Protein AF-A0A7X2MMS8-F1 (afdb_monomer)

Nearest PDB structures (foldseek):
  3go9-assembly1_A  TM=9.823E-01  e=1.623E-07  Yersinia pestis
  6b05-assembly1_A  TM=7.992E-01  e=4.127E+00  Pectobacterium atrosepticum SCRI1043
  6brs-assembly1_A  TM=7.972E-01  e=7.225E+00  Pectobacterium atrosepticum SCRI1043
  5t2a-assembly1_i  TM=2.635E-01  e=5.995E+00  Leishmania donovani

pLDDT: mean 80.82, std 18.54, range [37.34, 96.38]

Solvent-accessible surface area (backbone atoms only — not comparable to full-atom values): 8929 Å² total; per-residue (Å²): 124,92,76,51,72,54,70,68,60,46,52,51,50,50,51,52,54,50,52,53,57,72,38,44,65,64,50,58,78,66,52,53,68,66,58,55,50,50,50,50,49,49,22,69,75,68,73,43,86,83,71,56,69,70,58,46,51,53,54,51,50,54,48,61,74,67,61,46,73,67,59,51,33,52,51,52,47,52,63,72,65,51,90,77,87,88,82,88,87,79,69,92,91,62,81,85,72,64,62,66,61,52,48,54,53,47,52,64,70,69,50,78,78,79,75,80,78,78,82,76,76,73,74,76,86,82,86,72,94,80,85,87,84,90,84,135

Sequence (136 aa):
RDKGLPQEEFDALMAQKLLELNKLFTTYARTDTDVLMSQRLRSQQNAVVDIAPEQYQKLRQTFLAGLTREQLNQELRQQLTQELMMVLIQPEGEAETNVKSLQNNWDKVMAPPAAPATSNEASPPDSNVKDVPPAA

Radius of gyration: 28.92 Å; Cα contacts (8 Å, |Δi|>4): 32; chains: 1; bounding box: 81×36×90 Å

Mean predicted aligned error: 12.98 Å

Secondary structure (DSSP, 8-state):
-TT-S-HHHHHHHHHHHHHHHHTHHHHHHHS-HHHHHHHHHHHHHHTPPP--HHHHHHHHHHHHHH--HHHHHHHHHHHTTSPPPP-----TTSPPP-HHHHHHHHHHHHSPPPPP--------------------

Foldseek 3Di:
DVPADDPVVLVVVLVVLVVVLVCQVVCVVPDDPVNVVVVVVCCVVVVPDDDDSVVVSVVSVVVSVPDDSVNNRVVVVVVLVDDDDDDDDDDPPDDDDDPVVVVVVVCVVSDDPDDPPPPPPPDDDPPDDDDDDDDD

Structure (mmCIF, N/CA/C/O backbone):
data_AF-A0A7X2MMS8-F1
#
_entry.id   AF-A0A7X2MMS8-F1
#
loop_
_atom_site.group_PDB
_atom_site.id
_atom_site.type_symbol
_atom_site.label_atom_id
_atom_site.label_alt_id
_atom_site.label_comp_id
_atom_site.label_asym_id
_atom_site.label_entity_id
_atom_site.label_seq_id
_atom_site.pdbx_PDB_ins_code
_atom_site.Cartn_x
_atom_site.Cartn_y
_atom_site.Cartn_z
_atom_site.occupancy
_atom_site.B_iso_or_equiv
_atom_site.auth_seq_id
_atom_site.auth_comp_id
_atom_site.auth_asym_id
_atom_site.auth_atom_id
_atom_site.pdbx_PDB_model_num
ATOM 1 N N . ARG A 1 1 ? 0.568 1.205 17.119 1.00 58.41 1 ARG A N 1
ATOM 2 C CA . ARG A 1 1 ? 1.018 2.142 16.056 1.00 58.41 1 ARG A CA 1
ATOM 3 C C . ARG A 1 1 ? 2.532 2.370 16.071 1.00 58.41 1 ARG A C 1
ATOM 5 O O . ARG A 1 1 ? 3.139 2.557 15.023 1.00 58.41 1 ARG A O 1
ATOM 12 N N . ASP A 1 2 ? 3.158 2.324 17.247 1.00 63.09 2 ASP A N 1
ATOM 13 C CA . ASP A 1 2 ? 4.518 2.842 17.456 1.00 63.09 2 ASP A CA 1
ATOM 14 C C . ASP A 1 2 ? 5.630 1.976 16.874 1.00 63.09 2 ASP A C 1
ATOM 16 O O . ASP A 1 2 ? 6.705 2.481 16.585 1.00 63.09 2 ASP A O 1
ATOM 20 N N . LYS A 1 3 ? 5.393 0.682 16.648 1.00 75.94 3 LYS A N 1
ATOM 21 C CA . LYS A 1 3 ? 6.439 -0.228 16.1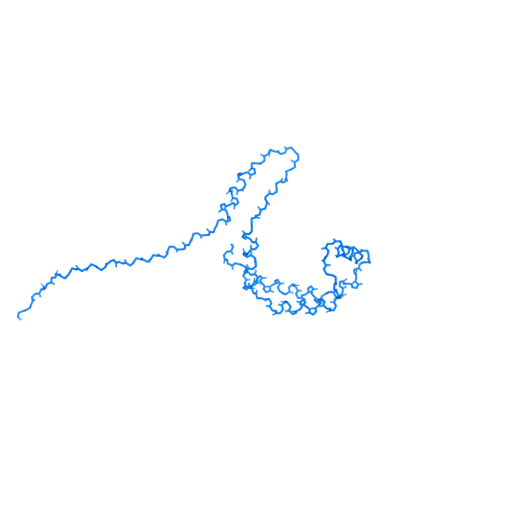53 1.00 75.94 3 LYS A CA 1
ATOM 22 C C . LYS A 1 3 ? 6.426 -0.427 14.631 1.00 75.94 3 LYS A C 1
ATOM 24 O O . LYS A 1 3 ? 7.425 -0.890 14.088 1.00 75.94 3 LYS A O 1
ATOM 29 N N . GLY A 1 4 ? 5.355 0.006 13.951 1.00 84.12 4 GLY A N 1
ATOM 30 C CA . GLY A 1 4 ? 5.153 -0.226 12.516 1.00 84.12 4 GLY A CA 1
ATOM 31 C C . GLY A 1 4 ? 5.105 -1.716 12.158 1.00 84.12 4 GLY A C 1
ATOM 32 O O . GLY A 1 4 ? 4.932 -2.557 13.039 1.00 84.12 4 GLY A O 1
ATOM 33 N N . LEU A 1 5 ? 5.273 -2.029 10.874 1.00 88.81 5 LEU A N 1
ATOM 34 C CA . LEU A 1 5 ? 5.468 -3.390 10.384 1.00 88.81 5 LEU A CA 1
ATOM 35 C C . LEU A 1 5 ? 6.826 -3.946 10.869 1.00 88.81 5 LEU A C 1
ATOM 37 O O . LEU A 1 5 ? 7.854 -3.246 10.777 1.00 88.81 5 LEU A O 1
ATOM 41 N N . PRO A 1 6 ? 6.862 -5.195 11.372 1.00 92.50 6 PRO A N 1
ATOM 42 C CA . PRO A 1 6 ? 8.101 -5.915 11.628 1.00 92.50 6 PRO A CA 1
ATOM 43 C C . PRO A 1 6 ? 8.827 -6.228 10.312 1.00 92.50 6 PRO A C 1
ATOM 45 O O . PRO A 1 6 ? 8.250 -6.170 9.228 1.00 92.50 6 PRO A O 1
ATOM 48 N N . GLN A 1 7 ? 10.122 -6.541 10.410 1.00 91.81 7 GLN A N 1
ATOM 49 C CA . GLN A 1 7 ? 10.961 -6.799 9.236 1.00 91.81 7 GLN A CA 1
ATOM 50 C C . GLN A 1 7 ? 10.442 -7.984 8.409 1.00 91.81 7 GLN A C 1
ATOM 52 O O . GLN A 1 7 ? 10.330 -7.873 7.197 1.00 91.81 7 GLN A O 1
ATOM 57 N N . GLU A 1 8 ? 10.050 -9.071 9.072 1.00 94.50 8 GLU A N 1
ATOM 58 C CA . GLU A 1 8 ? 9.539 -10.275 8.412 1.00 94.50 8 GLU A CA 1
ATOM 59 C C . GLU A 1 8 ? 8.264 -10.008 7.597 1.00 94.50 8 GLU A C 1
ATOM 61 O O . GLU A 1 8 ? 8.170 -10.421 6.444 1.00 94.50 8 GLU A O 1
ATOM 66 N N . GLU A 1 9 ? 7.304 -9.259 8.150 1.00 94.06 9 GLU A N 1
ATOM 67 C CA . GLU A 1 9 ? 6.078 -8.897 7.424 1.00 94.06 9 GLU A CA 1
ATOM 68 C C . GLU A 1 9 ? 6.361 -7.941 6.263 1.00 94.06 9 GLU A C 1
ATOM 70 O O . GLU A 1 9 ? 5.735 -8.050 5.208 1.00 94.06 9 GLU A O 1
ATOM 75 N N . PHE A 1 10 ? 7.318 -7.022 6.429 1.00 95.12 10 PHE A N 1
ATOM 76 C CA . PHE A 1 10 ? 7.760 -6.160 5.337 1.00 95.12 10 PHE A CA 1
ATOM 77 C C . PHE A 1 10 ? 8.366 -6.985 4.197 1.00 95.12 10 PHE A C 1
ATOM 79 O O . PHE A 1 10 ? 7.965 -6.820 3.046 1.00 95.12 10 PHE A O 1
ATOM 86 N N . ASP A 1 11 ? 9.273 -7.909 4.505 1.00 94.31 11 ASP A N 1
ATOM 87 C CA . ASP A 1 11 ? 9.927 -8.750 3.501 1.00 94.31 11 ASP A CA 1
ATOM 88 C C . ASP A 1 11 ? 8.920 -9.677 2.803 1.00 94.31 11 ASP A C 1
ATOM 90 O O . ASP A 1 11 ? 8.954 -9.821 1.578 1.00 94.31 11 ASP A O 1
ATOM 94 N N . ALA A 1 12 ? 7.961 -10.235 3.550 1.00 96.38 12 ALA A N 1
ATOM 95 C CA . ALA A 1 12 ? 6.863 -11.022 2.993 1.00 96.38 12 ALA A CA 1
ATOM 96 C C . ALA A 1 12 ? 5.980 -10.190 2.046 1.00 96.38 12 ALA A C 1
ATOM 98 O O . ALA A 1 12 ? 5.662 -10.633 0.937 1.00 96.38 12 ALA A O 1
ATOM 99 N N . LEU A 1 13 ? 5.632 -8.959 2.438 1.00 95.06 13 LEU A N 1
ATOM 100 C CA . LEU A 1 13 ? 4.873 -8.030 1.599 1.00 95.06 13 LEU A CA 1
ATOM 101 C C . LEU A 1 13 ? 5.645 -7.671 0.322 1.00 95.06 13 LEU A C 1
ATOM 103 O O . LEU A 1 13 ? 5.070 -7.663 -0.770 1.00 95.06 13 LEU A O 1
ATOM 107 N N . MET A 1 14 ? 6.948 -7.406 0.432 1.00 96.00 14 MET A N 1
ATOM 108 C CA . MET A 1 14 ? 7.808 -7.106 -0.713 1.00 96.00 14 MET A CA 1
ATOM 109 C C . MET A 1 14 ? 7.900 -8.293 -1.672 1.00 96.00 14 MET A C 1
ATOM 111 O O . MET A 1 14 ? 7.724 -8.118 -2.880 1.00 96.00 14 MET A O 1
ATOM 115 N N . ALA A 1 15 ? 8.094 -9.505 -1.148 1.00 95.44 15 ALA A N 1
ATOM 116 C CA . ALA A 1 15 ? 8.113 -10.729 -1.940 1.00 95.44 15 ALA A CA 1
ATOM 117 C C . ALA A 1 15 ? 6.785 -10.945 -2.682 1.00 95.44 15 ALA A C 1
ATOM 119 O O . ALA A 1 15 ? 6.786 -11.228 -3.883 1.00 95.44 15 ALA A O 1
ATOM 120 N N . GLN A 1 16 ? 5.649 -10.733 -2.007 1.00 95.94 16 GLN A N 1
ATOM 121 C CA . GLN A 1 16 ? 4.332 -10.808 -2.635 1.00 95.94 16 GLN A CA 1
ATOM 122 C C . GLN A 1 16 ? 4.185 -9.778 -3.763 1.00 95.94 16 GLN A C 1
ATOM 124 O O . GLN A 1 16 ? 3.773 -10.130 -4.869 1.00 95.94 16 GLN A O 1
ATOM 129 N N . LYS A 1 17 ? 4.544 -8.511 -3.520 1.00 96.12 17 LYS A N 1
ATOM 130 C CA . LYS A 1 17 ? 4.405 -7.438 -4.518 1.00 96.12 17 LYS A CA 1
ATOM 131 C C . LYS A 1 17 ? 5.317 -7.638 -5.725 1.00 96.12 17 LYS A C 1
ATOM 133 O O . LYS A 1 17 ? 4.905 -7.342 -6.846 1.00 96.12 17 LYS A O 1
ATOM 138 N N . LEU A 1 18 ? 6.518 -8.175 -5.523 1.00 94.25 18 LEU A N 1
ATOM 139 C CA . LEU A 1 18 ? 7.417 -8.555 -6.614 1.00 94.25 18 LEU A CA 1
ATOM 140 C C . LEU A 1 18 ? 6.861 -9.730 -7.424 1.00 94.25 18 LEU A C 1
ATOM 142 O O . LEU A 1 18 ? 6.918 -9.713 -8.652 1.00 94.25 18 LEU A O 1
ATOM 146 N N . LEU A 1 19 ? 6.278 -10.729 -6.760 1.00 95.38 19 LEU A N 1
ATOM 147 C CA . LEU A 1 19 ? 5.645 -11.861 -7.431 1.00 95.38 19 LEU A CA 1
ATOM 148 C C . LEU A 1 19 ? 4.427 -11.423 -8.257 1.00 95.38 19 LEU A C 1
ATOM 150 O O . LEU A 1 19 ? 4.275 -11.866 -9.395 1.00 95.38 19 LEU A O 1
ATOM 154 N N . GLU A 1 20 ? 3.587 -10.535 -7.722 1.00 94.19 20 GLU A N 1
ATOM 155 C CA . GLU A 1 20 ? 2.479 -9.912 -8.459 1.00 94.19 20 GLU A CA 1
ATOM 156 C C . GLU A 1 20 ? 2.994 -9.149 -9.688 1.00 94.19 20 GLU A C 1
ATOM 158 O O . GLU A 1 20 ? 2.468 -9.328 -10.787 1.00 94.19 20 GLU A O 1
ATOM 163 N N . LEU A 1 21 ? 4.066 -8.364 -9.532 1.00 93.81 21 LEU A N 1
ATOM 164 C CA . LEU A 1 21 ? 4.672 -7.612 -10.630 1.00 93.81 21 LEU A CA 1
ATOM 165 C C . LEU A 1 21 ? 5.230 -8.524 -11.731 1.00 93.81 21 LEU A C 1
ATOM 167 O O . LEU A 1 21 ? 5.053 -8.244 -12.913 1.00 93.81 21 LEU A O 1
ATOM 171 N N . ASN A 1 22 ? 5.855 -9.642 -11.363 1.00 92.44 22 ASN A N 1
ATOM 172 C CA . ASN A 1 22 ? 6.358 -10.623 -12.329 1.00 92.44 22 ASN A CA 1
ATOM 173 C C . ASN A 1 22 ? 5.228 -11.301 -13.114 1.00 92.44 22 ASN A C 1
ATOM 175 O O . ASN A 1 22 ? 5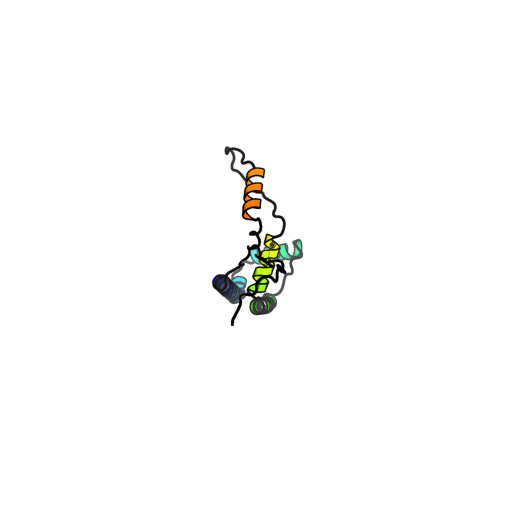.418 -11.701 -14.261 1.00 92.44 22 ASN A O 1
ATOM 179 N N . LYS A 1 23 ? 4.037 -11.408 -12.519 1.00 94.06 23 LYS A N 1
ATOM 180 C CA . LYS A 1 23 ? 2.848 -11.955 -13.180 1.00 94.06 23 LYS A CA 1
ATOM 181 C C . LYS A 1 23 ? 2.096 -10.926 -14.025 1.00 94.06 23 LYS A C 1
ATOM 183 O O . LYS A 1 23 ? 1.174 -11.329 -14.727 1.00 94.06 23 LYS A O 1
ATOM 188 N N . LEU A 1 24 ? 2.494 -9.648 -14.018 1.00 91.88 24 LEU A N 1
ATOM 189 C CA . LEU A 1 24 ? 1.770 -8.543 -14.661 1.00 91.88 24 LEU A CA 1
ATOM 190 C C . LEU A 1 24 ? 1.336 -8.862 -16.099 1.00 91.88 24 LEU A C 1
ATOM 192 O O . LEU A 1 24 ? 0.149 -8.787 -16.403 1.00 91.88 24 LEU A O 1
ATOM 196 N N . PHE A 1 25 ? 2.263 -9.273 -16.969 1.00 90.31 25 PHE A N 1
ATOM 197 C CA . PHE A 1 25 ? 1.941 -9.560 -18.373 1.00 90.31 25 PHE A CA 1
ATOM 198 C C . PHE A 1 25 ? 1.101 -10.819 -18.557 1.00 90.31 25 PHE A C 1
ATOM 200 O O . PHE A 1 25 ? 0.262 -10.874 -19.448 1.00 90.31 25 PHE A O 1
ATOM 207 N N . THR A 1 26 ? 1.301 -11.828 -17.708 1.00 93.12 26 THR A N 1
ATOM 208 C CA . THR A 1 26 ? 0.487 -13.049 -17.754 1.00 93.12 26 THR A CA 1
ATOM 209 C C . THR A 1 26 ? -0.950 -12.758 -17.332 1.00 93.12 26 THR A C 1
ATOM 211 O O . THR A 1 26 ? -1.876 -13.296 -17.932 1.00 93.12 26 THR A O 1
ATOM 214 N N . THR A 1 27 ? -1.136 -11.898 -16.327 1.00 91.00 27 THR A N 1
ATOM 215 C CA . THR A 1 27 ? -2.452 -11.393 -15.938 1.00 91.00 27 THR A CA 1
ATOM 216 C C . THR A 1 27 ? -3.048 -10.581 -17.079 1.00 91.00 27 THR A C 1
ATOM 218 O O . THR A 1 27 ? -4.120 -10.933 -17.544 1.00 91.00 27 THR A O 1
ATOM 221 N N . TYR A 1 28 ? -2.325 -9.588 -17.610 1.00 88.44 28 TYR A N 1
ATOM 222 C CA . TYR A 1 28 ? -2.802 -8.729 -18.699 1.00 88.44 28 TYR A CA 1
ATOM 223 C C . TYR A 1 28 ? -3.238 -9.516 -19.942 1.00 88.44 28 TYR A C 1
ATOM 225 O O . TYR A 1 28 ? -4.310 -9.266 -20.479 1.00 88.44 28 TYR A O 1
ATOM 233 N N . ALA A 1 29 ? -2.456 -10.514 -20.362 1.00 90.75 29 ALA A N 1
ATOM 234 C CA . ALA A 1 29 ? -2.774 -11.355 -21.517 1.00 90.75 29 ALA A CA 1
ATOM 235 C C . ALA A 1 29 ? -4.015 -12.245 -21.318 1.00 90.75 29 ALA A C 1
ATOM 237 O O . ALA A 1 29 ? -4.565 -12.752 -22.291 1.00 90.75 29 ALA A O 1
ATOM 238 N N . ARG A 1 30 ? -4.426 -12.472 -20.066 1.00 93.50 30 ARG A N 1
ATOM 239 C CA . ARG A 1 30 ? -5.608 -13.266 -19.699 1.00 93.50 30 ARG A CA 1
ATOM 240 C C . ARG A 1 30 ? -6.776 -12.407 -19.231 1.00 93.50 30 ARG A C 1
ATOM 242 O O . ARG A 1 30 ? -7.828 -12.957 -18.931 1.00 93.50 30 ARG A O 1
ATOM 249 N N . THR A 1 31 ? -6.585 -11.097 -19.118 1.00 91.62 31 THR A N 1
ATOM 250 C CA . THR A 1 31 ? -7.639 -10.179 -18.710 1.00 91.62 31 THR A CA 1
ATOM 251 C C . THR A 1 31 ? -8.613 -10.004 -19.864 1.00 91.62 31 THR A C 1
ATOM 253 O O . THR A 1 31 ? -8.215 -9.642 -20.973 1.00 91.62 31 THR A O 1
ATOM 256 N N . ASP A 1 32 ? -9.892 -10.227 -19.587 1.00 94.00 32 ASP A N 1
ATOM 257 C CA . ASP A 1 32 ? -10.946 -10.042 -20.571 1.00 94.00 32 ASP A CA 1
ATOM 258 C C . ASP A 1 32 ? -11.038 -8.580 -21.038 1.00 94.00 32 ASP A C 1
ATOM 260 O O . ASP A 1 32 ? -10.693 -7.620 -20.337 1.00 94.00 32 ASP A O 1
ATOM 264 N N . THR A 1 33 ? -11.492 -8.398 -22.278 1.00 91.94 33 THR A N 1
ATOM 265 C CA . THR A 1 33 ? -11.521 -7.076 -22.919 1.00 91.94 33 THR A CA 1
ATOM 266 C C . THR A 1 33 ? -12.476 -6.111 -22.212 1.00 91.94 33 THR A C 1
ATOM 268 O O . THR A 1 33 ? -12.200 -4.915 -22.150 1.00 91.94 33 THR A O 1
ATOM 271 N N . ASP A 1 34 ? -13.572 -6.608 -21.643 1.00 94.69 34 ASP A N 1
ATOM 272 C CA . ASP A 1 34 ? -14.530 -5.819 -20.862 1.00 94.69 34 ASP A CA 1
ATOM 273 C C . ASP A 1 34 ? -13.895 -5.245 -19.585 1.00 94.69 34 ASP A C 1
ATOM 275 O O . ASP A 1 34 ? -14.092 -4.070 -19.267 1.00 94.69 34 ASP A O 1
ATOM 279 N N . VAL A 1 35 ? -13.047 -6.020 -18.905 1.00 93.12 35 VAL A N 1
ATOM 280 C CA . VAL A 1 35 ? -12.270 -5.562 -17.751 1.00 93.12 35 VAL A CA 1
ATOM 281 C C . VAL A 1 35 ? -11.298 -4.460 -18.174 1.00 93.12 35 VAL A C 1
ATOM 283 O O . VAL A 1 35 ? -11.276 -3.403 -17.537 1.00 93.12 35 VAL A O 1
ATOM 286 N N . LEU A 1 36 ? -10.561 -4.637 -19.278 1.00 89.75 36 LEU A N 1
ATOM 287 C CA . LEU A 1 36 ? -9.651 -3.609 -19.809 1.00 89.75 36 LEU A CA 1
ATOM 288 C C . LEU A 1 36 ? -10.398 -2.325 -20.207 1.00 89.75 36 LEU A C 1
ATOM 290 O O . LEU A 1 36 ? -9.953 -1.216 -19.903 1.00 89.75 36 LEU A O 1
ATOM 294 N N . MET A 1 37 ? -11.567 -2.456 -20.838 1.00 91.50 37 MET A N 1
ATOM 295 C CA . MET A 1 37 ? -12.427 -1.322 -21.185 1.00 91.50 37 MET A CA 1
ATOM 296 C C . MET A 1 37 ? -12.943 -0.602 -19.935 1.00 91.50 37 MET A C 1
ATOM 298 O O . MET A 1 37 ? -12.909 0.628 -19.878 1.00 91.50 37 MET A O 1
ATOM 302 N N . SER A 1 38 ? -13.368 -1.346 -18.911 1.00 92.44 38 SER A N 1
ATOM 303 C CA . SER A 1 38 ? -13.833 -0.773 -17.645 1.00 92.44 38 SER A CA 1
ATOM 304 C C . SER A 1 38 ? -12.719 -0.023 -16.907 1.00 92.44 38 SER A C 1
ATOM 306 O O . SER A 1 38 ? -12.954 1.054 -16.354 1.00 92.44 38 SER A O 1
ATOM 308 N N . GLN A 1 39 ? -11.488 -0.547 -16.944 1.00 88.25 39 GLN A N 1
ATOM 309 C CA . GLN A 1 39 ? -10.314 0.095 -16.362 1.00 88.25 39 GLN A CA 1
ATOM 310 C C . GLN A 1 39 ? -10.010 1.407 -17.080 1.00 88.25 39 GLN A C 1
ATOM 312 O O . GLN A 1 39 ? -9.828 2.436 -16.426 1.00 88.25 39 GLN A O 1
ATOM 317 N N . ARG A 1 40 ? -10.031 1.393 -18.415 1.00 88.50 40 ARG A N 1
ATOM 318 C CA . ARG A 1 40 ? -9.822 2.591 -19.226 1.00 88.50 40 ARG A CA 1
ATOM 319 C C . ARG A 1 40 ? -10.893 3.649 -18.977 1.00 88.50 40 ARG A C 1
ATOM 321 O O . ARG A 1 40 ? -10.567 4.821 -18.805 1.00 88.50 40 ARG A O 1
ATOM 328 N N . LEU A 1 41 ? -12.163 3.252 -18.901 1.00 91.75 41 LEU A N 1
ATOM 329 C CA . LEU A 1 41 ? -13.253 4.177 -18.594 1.00 91.75 41 LEU A CA 1
ATOM 330 C C . LEU A 1 41 ? -13.090 4.781 -17.193 1.00 91.75 41 LEU A C 1
ATOM 332 O O . LEU A 1 41 ? -13.219 5.991 -17.029 1.00 91.75 41 LEU A O 1
ATOM 336 N N . ARG A 1 42 ? -12.735 3.964 -16.194 1.00 91.44 42 ARG A N 1
ATOM 337 C CA . ARG A 1 42 ? -12.468 4.432 -14.826 1.00 91.44 42 ARG A CA 1
ATOM 338 C C . ARG A 1 42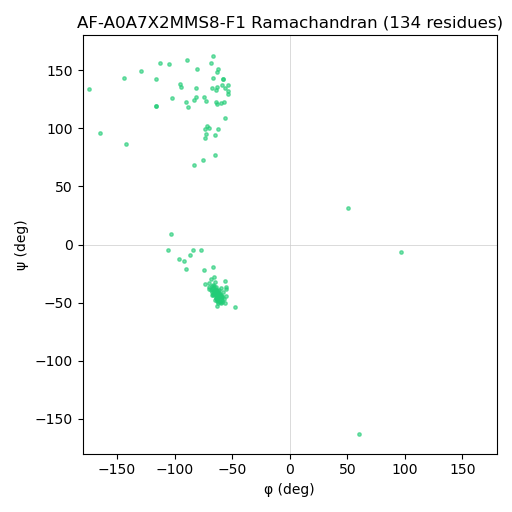 ? -11.287 5.399 -14.774 1.00 91.44 42 ARG A C 1
ATOM 340 O O . ARG A 1 42 ? -11.361 6.380 -14.036 1.00 91.44 42 ARG A O 1
ATOM 347 N N . SER A 1 43 ? -10.231 5.135 -15.543 1.00 90.19 43 SER A N 1
ATOM 348 C CA . SER A 1 43 ? -9.086 6.034 -15.697 1.00 90.19 43 SER A CA 1
ATOM 349 C C . SER A 1 43 ? -9.521 7.397 -16.238 1.00 90.19 43 SER A C 1
ATOM 351 O O . SER A 1 43 ? -9.217 8.419 -15.623 1.00 90.19 43 SER A O 1
ATOM 353 N N . GLN A 1 44 ? -10.313 7.413 -17.314 1.00 89.88 44 GLN A N 1
ATOM 354 C CA . GLN A 1 44 ? -10.812 8.651 -17.917 1.00 89.88 44 GLN A CA 1
ATOM 355 C C . GLN A 1 44 ? -11.779 9.412 -17.004 1.00 89.88 44 GLN A C 1
ATOM 357 O O . GLN A 1 44 ? -11.696 10.633 -16.915 1.00 89.88 44 GLN A O 1
ATOM 362 N N . GLN A 1 45 ? -12.669 8.708 -16.301 1.00 91.50 45 GLN A N 1
ATOM 363 C CA . GLN A 1 45 ? -13.656 9.322 -15.408 1.00 91.50 45 GLN A CA 1
ATOM 364 C C . GLN A 1 45 ? -13.033 9.917 -14.143 1.00 91.50 45 GLN A C 1
ATOM 366 O O . GLN A 1 45 ? -13.462 10.973 -13.694 1.00 91.50 45 GLN A O 1
ATOM 371 N N . ASN A 1 46 ? -12.032 9.247 -13.566 1.00 91.69 46 ASN A N 1
ATOM 372 C CA . ASN A 1 46 ? -11.441 9.646 -12.283 1.00 91.69 46 ASN A CA 1
ATOM 373 C C . ASN A 1 46 ? -10.090 10.357 -12.431 1.00 91.69 46 ASN A C 1
ATOM 375 O O . ASN A 1 46 ? -9.397 10.544 -11.435 1.00 91.69 46 ASN A O 1
ATOM 379 N N . ALA A 1 47 ? -9.687 10.703 -13.660 1.00 84.94 47 ALA A N 1
ATOM 380 C CA . ALA A 1 47 ? -8.366 11.253 -13.971 1.00 84.94 47 ALA A CA 1
ATOM 381 C C . ALA A 1 47 ? -7.202 10.414 -13.394 1.00 84.94 47 ALA A C 1
ATOM 383 O O . ALA A 1 47 ? -6.143 10.938 -13.049 1.00 84.94 47 ALA A O 1
ATOM 384 N N . VAL A 1 48 ? -7.393 9.094 -13.292 1.00 87.50 48 VAL A N 1
ATOM 385 C CA . VAL A 1 48 ? -6.334 8.167 -12.876 1.00 87.50 48 VAL A CA 1
ATOM 386 C C . VAL A 1 48 ? -5.476 7.880 -14.097 1.00 87.50 48 VAL A C 1
ATOM 388 O O . VAL A 1 48 ? -6.001 7.496 -15.137 1.00 87.50 48 VAL A O 1
ATOM 391 N N . VAL A 1 49 ? -4.163 8.061 -13.990 1.00 86.94 49 VAL A N 1
ATOM 392 C CA . VAL A 1 49 ? -3.247 7.925 -15.131 1.00 86.94 49 VAL A CA 1
ATOM 393 C C . VAL A 1 49 ? -3.233 6.483 -15.656 1.00 86.94 49 VAL A C 1
ATOM 395 O O . VAL A 1 49 ? -2.911 5.557 -14.912 1.00 86.94 49 VAL A O 1
ATOM 398 N N . ASP A 1 50 ? -3.549 6.309 -16.941 1.00 86.44 50 ASP A N 1
ATOM 399 C CA . ASP A 1 50 ? -3.362 5.055 -17.681 1.00 86.44 50 ASP A CA 1
ATOM 400 C C . ASP A 1 50 ? -1.964 5.052 -18.314 1.00 86.44 50 ASP A C 1
ATOM 402 O O . ASP A 1 50 ? -1.606 5.981 -19.044 1.00 86.44 50 ASP A O 1
ATOM 406 N N . ILE A 1 51 ? -1.150 4.045 -17.998 1.00 88.06 51 ILE A N 1
ATOM 407 C CA . ILE A 1 51 ? 0.219 3.910 -18.506 1.00 88.06 51 ILE A CA 1
ATOM 408 C C . ILE A 1 51 ? 0.437 2.518 -19.084 1.00 88.06 51 ILE A C 1
ATOM 410 O O . ILE A 1 51 ? -0.131 1.535 -18.609 1.00 88.06 51 ILE A O 1
ATOM 414 N N . ALA A 1 52 ? 1.311 2.430 -20.088 1.00 88.06 52 ALA A N 1
ATOM 415 C CA . ALA A 1 52 ? 1.629 1.164 -20.736 1.00 88.06 52 ALA A CA 1
ATOM 416 C C . ALA A 1 52 ? 2.177 0.131 -19.723 1.00 88.06 52 ALA A C 1
ATOM 418 O O . ALA A 1 52 ? 2.956 0.510 -18.836 1.00 88.06 52 ALA A O 1
ATOM 419 N N . PRO A 1 53 ? 1.830 -1.164 -19.849 1.00 87.56 53 PRO A N 1
ATOM 420 C CA . PRO A 1 53 ? 2.263 -2.204 -18.915 1.00 87.56 53 PRO A CA 1
ATOM 421 C C . PRO A 1 53 ? 3.787 -2.294 -18.729 1.00 87.56 53 PRO A C 1
ATOM 423 O O . PRO A 1 53 ? 4.252 -2.494 -17.609 1.00 87.56 53 PRO A O 1
ATOM 426 N N . GLU A 1 54 ? 4.581 -2.081 -19.782 1.00 90.38 54 GLU A N 1
ATOM 427 C CA . GLU A 1 54 ? 6.050 -2.074 -19.724 1.00 90.38 54 GLU A CA 1
ATOM 428 C C . GLU A 1 54 ? 6.576 -0.892 -18.902 1.00 90.38 54 GLU A C 1
ATOM 430 O O . GLU A 1 54 ? 7.490 -1.028 -18.081 1.00 90.38 54 GLU A O 1
ATOM 435 N N . GLN A 1 55 ? 5.973 0.283 -19.095 1.00 92.75 55 GLN A N 1
ATOM 436 C CA . GLN A 1 55 ? 6.319 1.480 -18.339 1.00 92.75 55 GLN A CA 1
ATOM 437 C C . GLN A 1 55 ? 5.926 1.320 -16.867 1.00 92.75 55 GLN A C 1
ATOM 439 O O . GLN A 1 55 ? 6.731 1.632 -15.986 1.00 92.75 55 GLN A O 1
ATOM 444 N N . TYR A 1 56 ? 4.730 0.784 -16.596 1.00 93.31 56 TYR A N 1
ATOM 445 C CA . TYR A 1 56 ? 4.294 0.448 -15.242 1.00 93.31 56 TYR A CA 1
ATOM 446 C C . TYR A 1 56 ? 5.266 -0.526 -14.581 1.00 93.31 56 TYR A C 1
ATOM 448 O O . TYR A 1 56 ? 5.687 -0.282 -13.452 1.00 93.31 56 TYR A O 1
ATOM 456 N N . GLN A 1 57 ? 5.668 -1.593 -15.281 1.00 93.25 57 GLN A N 1
ATOM 457 C CA . GLN A 1 57 ? 6.582 -2.594 -14.740 1.00 93.25 57 GLN A CA 1
ATOM 458 C C . GLN A 1 57 ? 7.891 -1.960 -14.272 1.00 93.25 57 GLN A C 1
ATOM 460 O O . GLN A 1 57 ? 8.305 -2.175 -13.132 1.00 93.25 57 GLN A O 1
ATOM 465 N N . LYS A 1 58 ? 8.515 -1.140 -15.125 1.00 94.31 58 LYS A N 1
ATOM 466 C CA . LYS A 1 58 ? 9.780 -0.472 -14.809 1.00 94.31 58 LYS A CA 1
ATOM 467 C C . LYS A 1 58 ? 9.635 0.475 -13.619 1.00 94.31 58 LYS A C 1
ATOM 469 O O . LYS A 1 58 ? 10.405 0.380 -12.667 1.00 94.31 58 LYS A O 1
ATOM 474 N N . LEU A 1 59 ? 8.629 1.352 -13.642 1.00 95.88 59 LEU A N 1
ATOM 475 C CA . LEU A 1 59 ? 8.386 2.308 -12.558 1.00 95.88 59 LEU A CA 1
ATOM 476 C C . LEU A 1 59 ? 8.093 1.596 -11.237 1.00 95.88 59 LEU A C 1
ATOM 478 O O . LEU A 1 59 ? 8.636 1.965 -10.196 1.00 95.88 59 LEU A O 1
ATOM 482 N N . ARG A 1 60 ? 7.268 0.546 -11.275 1.00 94.75 60 ARG A N 1
ATOM 483 C CA . ARG A 1 60 ? 6.910 -0.226 -10.089 1.00 94.75 60 ARG A CA 1
ATOM 484 C C . ARG A 1 60 ? 8.101 -1.003 -9.545 1.00 94.75 60 ARG A C 1
ATOM 486 O O . ARG A 1 60 ? 8.263 -1.051 -8.332 1.00 94.75 60 ARG A O 1
ATOM 493 N N . GLN A 1 61 ? 8.949 -1.558 -10.405 1.00 94.62 61 GLN A N 1
ATOM 494 C CA . GLN A 1 61 ? 10.183 -2.219 -9.987 1.00 94.62 61 GLN A CA 1
ATOM 495 C C . GLN A 1 61 ? 11.134 -1.231 -9.304 1.00 94.62 61 GLN A C 1
ATOM 497 O O . GLN A 1 61 ? 11.626 -1.522 -8.218 1.00 94.62 61 GLN A O 1
ATOM 502 N N . THR A 1 62 ? 11.346 -0.050 -9.893 1.00 96.25 62 THR A N 1
ATOM 503 C CA . THR A 1 62 ? 12.167 1.007 -9.284 1.00 96.25 62 THR A CA 1
ATOM 504 C C . THR A 1 62 ? 11.595 1.461 -7.943 1.00 96.25 62 THR A C 1
ATOM 506 O O . THR A 1 62 ? 12.342 1.601 -6.980 1.00 96.25 62 THR A O 1
ATOM 509 N N . PHE A 1 63 ? 10.274 1.631 -7.852 1.00 96.38 63 PHE A N 1
ATOM 510 C CA . PHE A 1 63 ? 9.600 1.967 -6.600 1.00 96.38 63 PHE A CA 1
ATOM 511 C C . PHE A 1 63 ? 9.822 0.896 -5.526 1.00 96.38 63 PHE A C 1
ATOM 513 O O . PHE A 1 63 ? 10.237 1.221 -4.420 1.00 96.38 63 PHE A O 1
ATOM 520 N N . LEU A 1 64 ? 9.585 -0.380 -5.850 1.00 95.50 64 LEU A N 1
ATOM 521 C CA . LEU A 1 64 ? 9.758 -1.481 -4.901 1.00 95.50 64 LEU A CA 1
ATOM 522 C C . LEU A 1 64 ? 11.223 -1.637 -4.468 1.00 95.50 64 LEU A C 1
ATOM 524 O O . LEU A 1 64 ? 11.478 -1.920 -3.306 1.00 95.50 64 LEU A O 1
ATOM 528 N N . ALA A 1 65 ? 12.183 -1.412 -5.365 1.00 94.38 65 ALA A N 1
ATOM 529 C CA . ALA A 1 65 ? 13.605 -1.460 -5.026 1.00 94.38 65 ALA A CA 1
ATOM 530 C C . ALA A 1 65 ? 14.046 -0.312 -4.097 1.00 94.38 65 ALA A C 1
ATOM 532 O O . ALA A 1 65 ? 14.994 -0.478 -3.335 1.00 94.38 65 ALA A O 1
ATOM 533 N N . GLY A 1 66 ? 13.383 0.847 -4.174 1.00 94.31 66 GLY A N 1
ATOM 534 C CA . GLY A 1 66 ? 13.678 2.014 -3.339 1.00 94.31 66 GLY A CA 1
ATOM 535 C C . GLY A 1 66 ? 12.874 2.094 -2.040 1.00 94.31 66 GLY A C 1
ATOM 536 O O . GLY A 1 66 ? 13.228 2.885 -1.168 1.00 94.31 66 GLY A O 1
ATOM 537 N N . LEU A 1 67 ? 11.800 1.311 -1.904 1.00 95.06 67 LEU A N 1
ATOM 538 C CA . LEU A 1 67 ? 10.928 1.345 -0.735 1.00 95.06 67 LEU A CA 1
ATOM 539 C C . LEU A 1 67 ? 11.627 0.715 0.472 1.00 95.06 67 LEU A C 1
ATOM 541 O O . LEU A 1 67 ? 12.002 -0.455 0.444 1.00 95.06 67 LEU A O 1
ATOM 545 N N . THR A 1 68 ? 11.740 1.469 1.564 1.00 94.56 68 THR A N 1
ATOM 546 C CA . THR A 1 68 ? 12.267 0.949 2.831 1.00 94.56 68 THR A CA 1
ATOM 547 C C . THR A 1 68 ? 11.154 0.708 3.845 1.00 94.56 68 THR A C 1
ATOM 549 O O . THR A 1 68 ? 10.107 1.363 3.831 1.00 94.56 68 THR A O 1
ATOM 552 N N . ARG A 1 69 ? 11.397 -0.206 4.792 1.00 94.31 69 ARG A N 1
ATOM 553 C CA . ARG A 1 69 ? 10.485 -0.454 5.919 1.00 94.31 69 ARG A CA 1
ATOM 554 C C . ARG A 1 69 ? 10.198 0.819 6.714 1.00 94.31 69 ARG A C 1
ATOM 556 O O . ARG A 1 69 ? 9.079 1.024 7.171 1.00 94.31 69 ARG A O 1
ATOM 563 N N . GLU A 1 70 ? 11.205 1.670 6.888 1.00 93.06 70 GLU A N 1
ATOM 564 C CA . GLU A 1 70 ? 11.068 2.929 7.618 1.00 93.06 70 GLU A CA 1
ATOM 565 C C . GLU A 1 70 ? 10.119 3.895 6.906 1.00 93.06 70 GLU A C 1
ATOM 567 O O . GLU A 1 70 ? 9.191 4.395 7.540 1.00 93.06 70 GLU A O 1
ATOM 572 N N . GLN A 1 71 ? 10.283 4.081 5.592 1.00 93.25 71 GLN A N 1
ATOM 573 C CA . GLN A 1 71 ? 9.386 4.912 4.783 1.00 93.25 71 GLN A CA 1
ATOM 574 C C . GLN A 1 71 ? 7.948 4.396 4.831 1.00 93.25 71 GLN A C 1
ATOM 576 O O . GLN A 1 71 ? 7.020 5.169 5.064 1.00 93.25 71 GLN A O 1
ATOM 581 N N . LEU A 1 72 ? 7.758 3.081 4.677 1.00 93.25 72 LEU A N 1
ATOM 582 C CA . LEU A 1 72 ? 6.428 2.479 4.756 1.00 93.25 72 LEU A CA 1
ATOM 583 C C . LEU A 1 72 ? 5.800 2.692 6.139 1.00 93.25 72 LEU A C 1
ATOM 585 O O . LEU A 1 72 ? 4.638 3.071 6.249 1.00 93.25 72 LEU A O 1
ATOM 589 N N . ASN A 1 73 ? 6.572 2.495 7.206 1.00 93.12 73 ASN A N 1
ATOM 590 C CA . ASN A 1 73 ? 6.095 2.700 8.569 1.00 93.12 73 ASN A CA 1
ATOM 591 C C . ASN A 1 73 ? 5.779 4.166 8.868 1.00 93.12 73 ASN A C 1
ATOM 593 O O . ASN A 1 73 ? 4.842 4.446 9.616 1.00 93.12 73 ASN A O 1
ATOM 597 N N . GLN A 1 74 ? 6.539 5.099 8.300 1.00 91.12 74 GLN A N 1
ATOM 598 C CA . GLN A 1 74 ? 6.258 6.522 8.407 1.00 91.12 74 GLN A CA 1
ATOM 599 C C . GLN A 1 74 ? 4.931 6.869 7.724 1.00 91.12 74 GLN A C 1
ATOM 601 O O . GLN A 1 74 ? 4.103 7.540 8.339 1.00 91.12 74 GLN A O 1
ATOM 606 N N . GLU A 1 75 ? 4.697 6.368 6.511 1.00 90.88 75 GLU A N 1
ATOM 607 C CA . GLU A 1 75 ? 3.444 6.580 5.780 1.00 90.88 75 GLU A CA 1
ATOM 608 C C . GLU A 1 75 ? 2.247 5.982 6.530 1.00 90.88 75 GLU A C 1
ATOM 610 O O . GLU A 1 75 ? 1.252 6.663 6.770 1.00 90.88 75 GLU A O 1
ATOM 615 N N . LEU A 1 76 ? 2.374 4.745 7.021 1.00 89.62 76 LEU A N 1
ATOM 616 C CA . LEU A 1 76 ? 1.334 4.099 7.827 1.00 89.62 76 LEU A CA 1
ATOM 617 C C . LEU A 1 76 ? 0.992 4.908 9.080 1.00 89.62 76 LEU A C 1
ATOM 619 O O . LEU A 1 76 ? -0.175 5.042 9.443 1.00 89.62 76 LEU A O 1
ATOM 623 N N . ARG A 1 77 ? 1.997 5.476 9.755 1.00 87.88 77 ARG A N 1
ATOM 624 C CA . ARG A 1 77 ? 1.758 6.349 10.911 1.00 87.88 77 ARG A CA 1
ATOM 625 C C . ARG A 1 77 ? 1.006 7.613 10.510 1.00 87.88 77 ARG A C 1
ATOM 627 O O . ARG A 1 77 ? 0.121 8.017 11.259 1.00 87.88 77 ARG A O 1
ATOM 634 N N . GLN A 1 78 ? 1.334 8.228 9.375 1.00 87.62 78 GLN A N 1
ATOM 635 C CA . GLN A 1 78 ? 0.623 9.410 8.881 1.00 87.62 78 GLN A CA 1
ATOM 636 C C . GLN A 1 78 ? -0.839 9.081 8.569 1.00 87.62 78 GLN A C 1
ATOM 638 O O . GLN A 1 78 ? -1.732 9.746 9.093 1.00 87.62 78 GLN A O 1
ATOM 643 N N . GLN A 1 79 ? -1.088 7.998 7.831 1.00 86.56 79 GLN A N 1
ATOM 644 C CA . GLN A 1 79 ? -2.438 7.539 7.496 1.00 86.56 79 GLN A CA 1
ATOM 645 C C . GLN A 1 79 ? -3.275 7.240 8.745 1.00 86.56 79 GLN A C 1
ATOM 647 O O . GLN A 1 79 ? -4.412 7.686 8.851 1.00 86.56 79 GLN A O 1
ATOM 652 N N . LEU A 1 80 ? -2.694 6.562 9.739 1.00 83.94 80 LEU A N 1
ATOM 653 C CA . LEU A 1 80 ? -3.369 6.247 11.002 1.00 83.94 80 LEU A CA 1
ATOM 654 C C . LEU A 1 80 ? -3.464 7.440 11.971 1.00 83.94 80 LEU A C 1
ATOM 656 O O . LEU A 1 80 ? -4.014 7.285 13.059 1.00 83.94 80 LEU A O 1
ATOM 660 N N . THR A 1 81 ? -2.863 8.594 11.656 1.00 84.12 81 THR A N 1
ATOM 661 C CA . THR A 1 81 ? -3.030 9.847 12.428 1.00 84.12 81 THR A CA 1
ATOM 662 C C . THR A 1 81 ? -4.190 10.675 11.920 1.00 84.12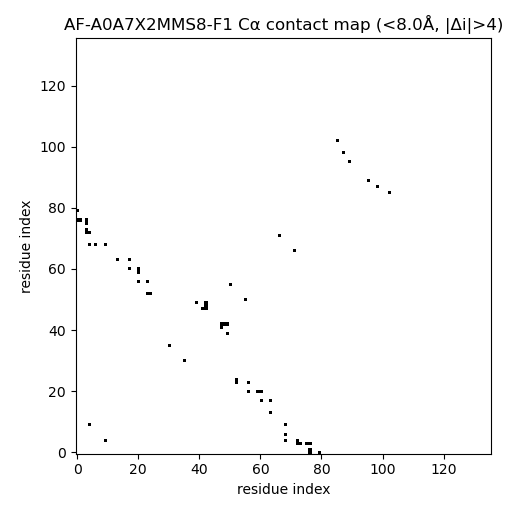 81 THR A C 1
ATOM 664 O O . THR A 1 81 ? -4.694 11.522 12.651 1.00 84.12 81 THR A O 1
ATOM 667 N N . GLN A 1 82 ? -4.603 10.449 10.679 1.00 82.81 82 GLN A N 1
ATOM 668 C CA . GLN A 1 82 ? -5.706 11.181 10.096 1.00 82.81 82 GLN A CA 1
ATOM 669 C C . GLN A 1 82 ? -7.014 10.820 10.814 1.00 82.81 82 GLN A C 1
ATOM 671 O O . GLN A 1 82 ? -7.206 9.678 11.235 1.00 82.81 82 GLN A O 1
ATOM 676 N N . GLU A 1 83 ? -7.890 11.808 10.990 1.00 78.44 83 GLU A N 1
ATOM 677 C CA . GLU A 1 83 ? -9.188 11.604 11.628 1.00 78.44 83 GLU A CA 1
ATOM 678 C C . GLU A 1 83 ? -10.024 10.633 10.784 1.00 78.44 83 GLU A C 1
ATOM 680 O O . GLU A 1 83 ? -10.262 10.857 9.596 1.00 78.44 83 GLU A O 1
ATOM 685 N N . LEU A 1 84 ? -10.425 9.518 11.390 1.00 79.12 84 LEU A N 1
ATOM 686 C CA . LEU A 1 84 ? -11.195 8.468 10.730 1.00 79.12 84 LEU A CA 1
ATOM 687 C C . LEU A 1 84 ? -12.689 8.698 10.976 1.00 79.12 84 LEU A C 1
ATOM 689 O O . LEU A 1 84 ? -13.110 8.945 12.104 1.00 79.12 84 LEU A O 1
ATOM 693 N N . MET A 1 85 ? -13.504 8.557 9.930 1.00 82.94 85 MET A N 1
ATOM 694 C CA . MET A 1 85 ? -14.963 8.586 10.049 1.00 82.94 85 MET A CA 1
ATOM 695 C C . MET A 1 85 ? -15.485 7.205 10.464 1.00 82.94 85 MET A C 1
ATOM 697 O O . MET A 1 85 ? -15.243 6.215 9.772 1.00 82.94 85 MET A O 1
ATOM 701 N N . MET A 1 86 ? -16.237 7.135 11.566 1.00 83.88 86 MET A N 1
ATOM 702 C CA . MET A 1 86 ? -16.902 5.905 12.002 1.00 83.88 86 MET A CA 1
ATOM 703 C C . MET A 1 86 ? -18.287 5.787 11.356 1.00 83.88 86 MET A C 1
ATOM 705 O O . MET A 1 86 ? -19.159 6.620 11.592 1.00 83.88 86 MET A O 1
ATOM 709 N N . VAL A 1 87 ? -18.496 4.732 10.566 1.00 87.69 87 VAL A N 1
ATOM 710 C CA . VAL A 1 87 ? -19.795 4.381 9.973 1.00 87.69 87 VAL A CA 1
ATOM 711 C C . VAL A 1 87 ? -20.239 3.037 10.545 1.00 87.69 87 VAL A C 1
ATOM 713 O O . VAL A 1 87 ? -19.543 2.037 10.380 1.00 87.69 87 VAL A O 1
ATOM 716 N N . LEU A 1 88 ? -21.387 3.014 11.228 1.00 87.19 88 LEU A N 1
ATOM 717 C CA . LEU A 1 88 ? -21.982 1.804 11.797 1.00 87.19 88 LEU A CA 1
ATOM 718 C C . LEU A 1 88 ? -23.143 1.332 10.911 1.00 87.19 88 LEU A C 1
ATOM 720 O O . LEU A 1 88 ? -24.061 2.101 10.639 1.00 87.19 88 LEU A O 1
ATOM 724 N N . ILE A 1 89 ? -23.112 0.068 10.489 1.00 87.94 89 ILE A N 1
ATOM 725 C CA . ILE A 1 89 ? -24.196 -0.586 9.744 1.00 87.94 89 ILE A CA 1
ATOM 726 C C . ILE A 1 89 ? -24.726 -1.723 10.624 1.00 87.94 89 ILE A C 1
ATOM 728 O O . ILE A 1 89 ? -23.958 -2.620 10.970 1.00 87.94 89 ILE A O 1
ATOM 732 N N . GLN A 1 90 ? -26.009 -1.6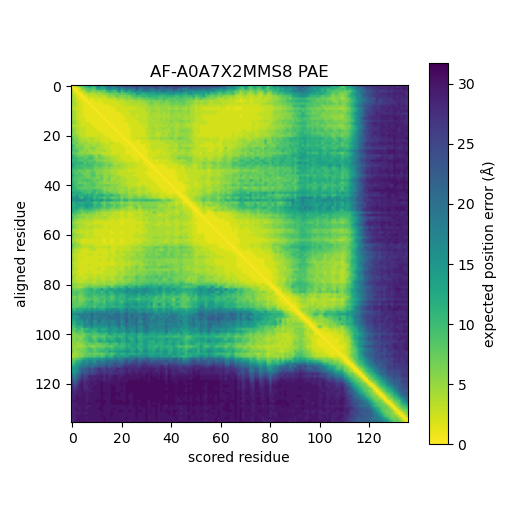80 10.995 1.00 89.12 90 GLN A N 1
ATOM 733 C CA . GLN A 1 90 ? -26.680 -2.724 11.782 1.00 89.12 90 GLN A CA 1
ATOM 734 C C . GLN A 1 90 ? -27.807 -3.373 10.960 1.00 89.12 90 GLN A C 1
ATOM 736 O O . GLN A 1 90 ? -28.475 -2.668 10.199 1.00 89.12 90 GLN A O 1
ATOM 741 N N . PRO A 1 91 ? -28.022 -4.694 11.079 1.00 88.56 91 PRO A N 1
ATOM 742 C CA . PRO A 1 91 ? -29.161 -5.366 10.464 1.00 88.56 91 PRO A CA 1
ATOM 743 C C . PRO A 1 91 ? -30.484 -4.950 11.125 1.00 88.56 91 PRO A C 1
ATOM 745 O O . PRO A 1 91 ? -30.527 -4.533 12.284 1.00 88.56 91 PRO A O 1
ATOM 748 N N . GLU A 1 92 ? -31.585 -5.080 10.384 1.00 81.44 92 GLU A N 1
ATOM 749 C CA . GLU A 1 92 ? -32.919 -4.757 10.894 1.00 81.44 92 GLU A CA 1
ATOM 750 C C . GLU A 1 92 ? -33.312 -5.687 12.055 1.00 81.44 92 GLU A C 1
ATOM 752 O O . GLU A 1 92 ? -33.180 -6.908 11.965 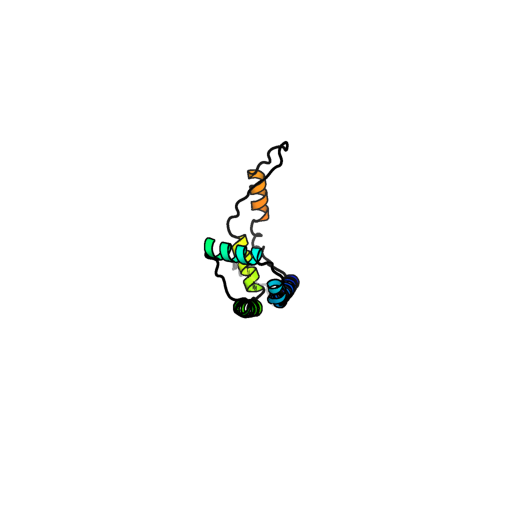1.00 81.44 92 GLU A O 1
ATOM 757 N N . GLY A 1 93 ? -33.821 -5.108 13.147 1.00 83.06 93 GLY A N 1
ATOM 758 C CA . GLY A 1 93 ? -34.290 -5.845 14.326 1.00 83.06 93 GLY A CA 1
ATOM 759 C C . GLY A 1 93 ? -33.284 -5.963 15.477 1.00 83.06 93 GLY A C 1
ATOM 760 O O . GLY A 1 93 ? -33.666 -6.424 16.552 1.00 83.06 93 GLY A O 1
ATOM 761 N N . GLU A 1 94 ? -32.035 -5.517 15.305 1.00 82.00 94 GLU A N 1
ATOM 762 C CA . GLU A 1 94 ? -31.083 -5.381 16.415 1.00 82.00 94 GLU A CA 1
ATOM 763 C C . GLU A 1 94 ? -31.302 -4.088 17.212 1.00 82.00 94 GLU A C 1
ATOM 765 O O . GLU A 1 94 ? -31.745 -3.067 16.685 1.00 82.00 94 GLU A O 1
ATOM 770 N N . ALA A 1 95 ? -30.968 -4.125 18.506 1.00 82.25 95 ALA A N 1
ATOM 771 C CA . ALA A 1 95 ? -30.965 -2.927 19.336 1.00 82.25 95 ALA A CA 1
ATOM 772 C C . ALA A 1 95 ? -29.921 -1.920 18.819 1.00 82.25 95 ALA A C 1
ATOM 774 O O . ALA A 1 95 ? -28.781 -2.285 18.511 1.00 82.25 95 ALA A O 1
ATOM 775 N N . GLU A 1 96 ? -30.310 -0.647 18.747 1.00 80.00 96 GLU A N 1
ATOM 776 C CA . GLU A 1 96 ? -29.437 0.433 18.287 1.00 80.00 96 GLU A CA 1
ATOM 777 C C . GLU A 1 96 ? -28.195 0.537 19.182 1.00 80.00 96 GLU A C 1
ATOM 779 O O . GLU A 1 96 ? -28.286 0.726 20.400 1.00 80.00 96 GLU A O 1
ATOM 784 N N . THR A 1 97 ? -27.014 0.399 18.578 1.00 80.81 97 THR A N 1
ATOM 785 C CA . THR A 1 97 ? -25.757 0.524 19.316 1.00 80.81 97 THR A CA 1
ATOM 786 C C . THR A 1 97 ? -25.399 1.995 19.475 1.00 80.81 97 THR A C 1
ATOM 788 O O . THR A 1 97 ? -25.419 2.776 18.526 1.00 80.81 97 THR A O 1
ATOM 791 N N . ASN A 1 98 ? -24.995 2.389 20.684 1.00 84.81 98 ASN A N 1
ATOM 792 C CA . ASN A 1 98 ? -24.568 3.756 20.941 1.00 84.81 98 ASN A CA 1
ATOM 793 C C . ASN A 1 98 ? -23.214 4.046 20.264 1.00 84.81 98 ASN A C 1
ATOM 795 O O . ASN A 1 98 ? -22.149 3.733 20.806 1.00 84.81 98 ASN A O 1
ATOM 799 N N . VAL A 1 99 ? -23.260 4.707 19.109 1.00 83.62 99 VAL A N 1
ATOM 800 C CA . VAL A 1 99 ? -22.082 5.106 18.320 1.00 83.62 99 VAL A CA 1
ATOM 801 C C . VAL A 1 99 ? -21.074 5.953 19.104 1.00 83.62 99 VAL A C 1
ATOM 803 O O . VAL A 1 99 ? -19.872 5.802 18.906 1.00 83.62 99 VAL A O 1
ATOM 806 N N . LYS A 1 100 ? -21.518 6.77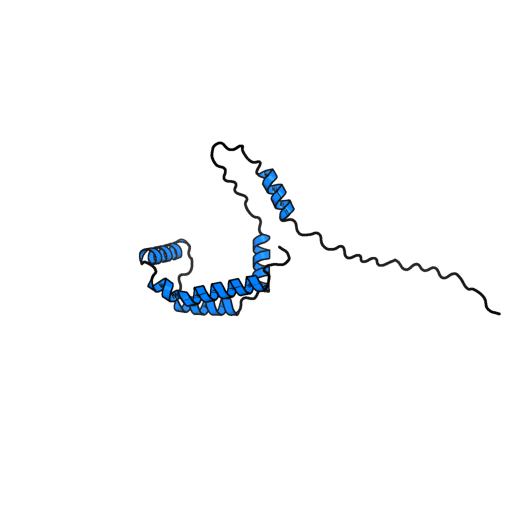2 20.070 1.00 84.56 100 LYS A N 1
ATOM 807 C CA . LYS A 1 100 ? -20.611 7.578 20.909 1.00 84.56 100 LYS A CA 1
ATOM 808 C C . LYS A 1 100 ? -19.811 6.706 21.870 1.00 84.56 100 LYS A C 1
ATOM 810 O O . LYS A 1 100 ? -18.646 6.977 22.132 1.00 84.56 100 LYS A O 1
ATOM 815 N N . SER A 1 101 ? -20.422 5.644 22.396 1.00 85.69 101 SER A N 1
ATOM 816 C CA . SER A 1 101 ? -19.709 4.692 23.253 1.00 85.69 101 SER A CA 1
ATOM 817 C C . SER A 1 101 ? -18.639 3.923 22.473 1.00 85.69 101 SER A C 1
ATOM 819 O O . SER A 1 101 ? -17.542 3.710 22.988 1.00 85.69 101 SER A O 1
ATOM 821 N N . LEU A 1 102 ? -18.918 3.567 21.214 1.00 86.50 102 LEU A N 1
ATOM 822 C CA . LEU A 1 102 ? -17.944 2.938 20.322 1.00 86.50 102 LEU A CA 1
ATOM 823 C C . LEU A 1 102 ? -16.803 3.895 19.979 1.00 86.50 102 LEU A C 1
ATOM 825 O O . LEU A 1 102 ? -15.644 3.499 20.068 1.00 86.50 102 LEU A O 1
ATOM 829 N N . GLN A 1 103 ? -17.121 5.154 19.677 1.00 85.19 103 GLN A N 1
ATOM 830 C CA . GLN A 1 103 ? -16.127 6.196 19.436 1.00 85.19 103 GLN A CA 1
ATOM 831 C C . GLN A 1 103 ? -15.213 6.400 20.652 1.00 85.19 103 GLN A C 1
ATOM 833 O O . GLN A 1 103 ? -14.000 6.324 20.519 1.00 85.19 103 GLN A O 1
ATOM 838 N N . ASN A 1 104 ? -15.769 6.525 21.859 1.00 87.50 104 ASN A N 1
ATOM 839 C CA . ASN A 1 104 ? -14.963 6.683 23.074 1.00 87.50 104 ASN A CA 1
ATOM 840 C C . ASN A 1 104 ? -14.035 5.482 23.332 1.00 87.50 104 ASN A C 1
ATOM 842 O O . ASN A 1 104 ? -12.897 5.646 23.775 1.00 87.50 104 ASN A O 1
ATOM 846 N N . ASN A 1 105 ? -14.515 4.260 23.074 1.00 87.44 105 ASN A N 1
ATOM 847 C CA . ASN A 1 105 ? -13.684 3.060 23.176 1.00 87.44 105 ASN A CA 1
ATOM 848 C C . ASN A 1 105 ? -12.572 3.057 22.122 1.00 87.44 105 ASN A C 1
ATOM 850 O O . ASN A 1 105 ? -11.435 2.707 22.435 1.00 87.44 105 ASN A O 1
ATOM 854 N N . TRP A 1 106 ? -12.889 3.470 20.897 1.00 85.06 106 TRP A N 1
ATOM 855 C CA . TRP A 1 106 ? -11.919 3.617 19.821 1.00 85.06 106 TRP A CA 1
ATOM 856 C C . TRP A 1 106 ? -10.831 4.634 20.167 1.00 85.06 106 TRP A C 1
ATOM 858 O O . TRP A 1 106 ? -9.650 4.302 20.090 1.00 85.06 106 TRP A O 1
ATOM 868 N N . ASP A 1 107 ? -11.212 5.821 20.638 1.00 85.44 107 ASP A N 1
ATOM 869 C CA . ASP A 1 107 ? -10.282 6.885 21.028 1.00 85.44 107 ASP A CA 1
ATOM 870 C C . ASP A 1 107 ? -9.348 6.425 22.150 1.00 85.44 107 ASP A C 1
ATOM 872 O O . ASP A 1 107 ? -8.150 6.707 22.134 1.00 85.44 107 ASP A O 1
ATOM 876 N N . LYS A 1 108 ? -9.865 5.633 23.097 1.00 85.88 108 LYS A N 1
ATOM 877 C CA . LYS A 1 108 ? -9.057 5.024 24.159 1.00 85.88 108 LYS A CA 1
ATOM 878 C C . LYS A 1 108 ? -8.029 4.025 23.621 1.00 85.88 108 LYS A C 1
ATOM 880 O O . LYS A 1 108 ? -6.919 3.970 24.143 1.00 85.88 108 LYS A O 1
ATOM 885 N N . VAL A 1 109 ? -8.386 3.226 22.615 1.00 83.62 109 VAL A N 1
ATOM 886 C CA . VAL A 1 109 ? -7.469 2.263 21.975 1.00 83.62 109 VAL A CA 1
ATOM 887 C C . VAL A 1 109 ? -6.444 2.977 21.090 1.00 83.62 109 VAL A C 1
ATOM 889 O O . VAL A 1 109 ? -5.298 2.538 21.004 1.00 83.62 109 VAL A O 1
ATOM 892 N N . MET A 1 110 ? -6.843 4.075 20.448 1.00 79.44 110 MET A N 1
ATOM 893 C CA . MET A 1 110 ? -6.000 4.852 19.540 1.00 79.44 110 MET A CA 1
ATOM 894 C C . MET A 1 110 ? -5.141 5.918 20.231 1.00 79.44 110 MET A C 1
ATOM 896 O O . MET A 1 110 ? -4.251 6.480 19.588 1.00 79.44 110 MET A O 1
ATOM 900 N N . ALA A 1 111 ? -5.353 6.176 21.525 1.00 77.75 111 ALA A N 1
ATOM 901 C CA . ALA A 1 111 ? -4.534 7.094 22.307 1.00 77.75 111 ALA A CA 1
ATOM 902 C C . ALA A 1 111 ? -3.041 6.687 22.267 1.00 77.75 111 ALA A C 1
ATOM 904 O O . ALA A 1 111 ? -2.723 5.504 22.438 1.00 77.75 111 ALA A O 1
ATOM 905 N N . PRO A 1 112 ? -2.103 7.636 22.063 1.00 67.69 112 PRO A N 1
ATOM 906 C CA . PRO A 1 112 ? -0.675 7.338 22.101 1.00 67.69 112 PRO A CA 1
ATOM 907 C C . PRO A 1 112 ? -0.284 6.731 23.455 1.00 67.69 112 PRO A C 1
ATOM 909 O O . PRO A 1 112 ? -0.793 7.186 24.486 1.00 67.69 112 PRO A O 1
ATOM 912 N N . PRO A 1 113 ? 0.634 5.749 23.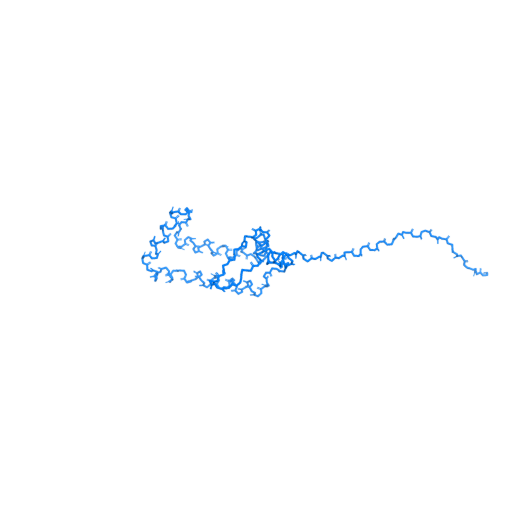501 1.00 63.03 113 PRO A N 1
ATOM 913 C CA . PRO A 1 113 ? 1.167 5.291 24.775 1.00 63.03 113 PRO A CA 1
ATOM 914 C C . PRO A 1 113 ? 1.829 6.466 25.502 1.00 63.03 113 PRO A C 1
ATOM 916 O O . PRO A 1 113 ? 2.538 7.268 24.888 1.00 63.03 113 PRO A O 1
ATOM 919 N N . ALA A 1 114 ? 1.589 6.570 26.811 1.00 55.62 114 ALA A N 1
ATOM 920 C CA . ALA A 1 114 ? 2.233 7.573 27.647 1.00 55.62 114 ALA A CA 1
ATOM 921 C C . ALA A 1 114 ? 3.757 7.482 27.474 1.00 55.62 114 ALA A C 1
ATOM 923 O O . ALA A 1 114 ? 4.331 6.391 27.554 1.00 55.62 114 ALA A O 1
ATOM 924 N N . ALA A 1 115 ? 4.399 8.623 27.211 1.00 46.34 115 ALA A N 1
ATOM 925 C CA . ALA A 1 115 ? 5.850 8.695 27.125 1.00 46.34 115 ALA A CA 1
ATOM 926 C C . ALA A 1 115 ? 6.459 8.115 28.415 1.00 46.34 115 ALA A C 1
ATOM 928 O O . ALA A 1 115 ? 5.941 8.403 29.501 1.00 46.34 115 ALA A O 1
ATOM 929 N N . PRO A 1 116 ? 7.531 7.304 28.335 1.00 43.53 116 PRO A N 1
ATOM 930 C CA . PRO A 1 116 ? 8.230 6.882 29.536 1.00 43.53 116 PRO A CA 1
ATOM 931 C C . PRO A 1 116 ? 8.682 8.145 30.264 1.00 43.53 116 PRO A C 1
ATOM 933 O O . PRO A 1 116 ? 9.354 8.995 29.677 1.00 43.53 116 PRO A O 1
ATOM 936 N N . ALA A 1 117 ? 8.263 8.288 31.521 1.00 42.72 117 ALA A N 1
ATOM 937 C CA . ALA A 1 117 ? 8.737 9.354 32.378 1.00 42.72 117 ALA A CA 1
ATOM 938 C C . ALA A 1 117 ? 10.263 9.246 32.428 1.00 42.72 117 ALA A C 1
ATOM 940 O O . ALA A 1 117 ? 10.808 8.300 32.995 1.00 42.72 117 ALA A O 1
ATOM 941 N N . THR A 1 118 ? 10.959 10.189 31.798 1.00 41.91 118 THR A N 1
ATOM 942 C CA . THR A 1 118 ? 12.365 10.421 32.091 1.00 41.91 118 THR A CA 1
ATOM 943 C C . THR A 1 118 ? 12.409 10.849 33.548 1.00 41.91 118 THR A C 1
ATOM 945 O O . THR A 1 118 ? 12.099 11.998 33.867 1.00 41.91 118 THR A O 1
ATOM 948 N N . SER A 1 119 ? 12.738 9.921 34.442 1.00 44.56 119 SER A N 1
ATOM 949 C CA . SER A 1 119 ? 13.189 10.218 35.795 1.00 44.56 119 SER A CA 1
ATOM 950 C C . SER A 1 119 ? 14.519 10.958 35.680 1.00 44.56 119 SER A C 1
ATOM 952 O O . SER A 1 119 ? 15.597 10.405 35.854 1.00 44.56 119 SER A O 1
ATOM 954 N N . ASN A 1 120 ? 14.439 12.239 35.326 1.00 41.47 120 ASN A N 1
ATOM 955 C CA . ASN A 1 120 ? 15.526 13.178 35.508 1.00 41.47 120 ASN A CA 1
ATOM 956 C C . ASN A 1 120 ? 15.437 13.673 36.953 1.00 41.47 120 ASN A C 1
ATOM 958 O O . ASN A 1 120 ? 15.063 14.813 37.221 1.00 41.47 120 ASN A O 1
ATOM 962 N N . GLU A 1 121 ? 15.724 12.768 37.888 1.00 39.78 121 GLU A N 1
ATOM 963 C CA . GLU A 1 121 ? 15.957 13.104 39.288 1.00 39.78 121 GLU A CA 1
ATOM 964 C C . GLU A 1 121 ? 17.358 13.723 39.372 1.00 39.78 121 GLU A C 1
ATOM 966 O O . GLU A 1 121 ? 18.336 13.107 39.782 1.00 39.78 121 GLU A O 1
ATOM 971 N N . ALA A 1 122 ? 17.473 14.953 38.871 1.00 39.22 122 ALA A N 1
ATOM 972 C CA . ALA A 1 122 ? 18.582 15.820 39.212 1.00 39.22 122 ALA A CA 1
ATOM 973 C C . ALA A 1 122 ? 18.344 16.265 40.658 1.00 39.22 122 ALA A C 1
ATOM 975 O O . ALA A 1 122 ? 17.577 17.197 40.908 1.00 39.22 122 ALA A O 1
ATOM 976 N N . SER A 1 123 ? 18.950 15.555 41.613 1.00 37.34 123 SER A N 1
ATOM 977 C CA . SER A 1 123 ? 19.017 16.017 42.996 1.00 37.34 123 SER A CA 1
ATOM 978 C C . SER A 1 123 ? 19.603 17.438 43.027 1.00 37.34 123 SER A C 1
ATOM 980 O O . SER A 1 123 ? 20.624 17.687 42.377 1.00 37.34 123 SER A O 1
ATOM 982 N N . PRO A 1 124 ? 18.983 18.385 43.750 1.00 40.44 124 PRO A N 1
ATOM 983 C CA . PRO A 1 124 ? 19.573 19.698 43.971 1.00 40.44 124 PRO A CA 1
ATOM 984 C C . PRO A 1 124 ? 20.885 19.560 44.769 1.00 40.44 124 PRO A C 1
ATOM 986 O O . PRO A 1 124 ? 21.016 18.639 45.578 1.00 40.44 124 PRO A O 1
ATOM 989 N N . PRO A 1 125 ? 21.878 20.443 44.553 1.00 37.75 125 PRO A N 1
ATOM 990 C CA . PRO A 1 125 ? 23.138 20.381 45.279 1.00 37.75 125 PRO A CA 1
ATOM 991 C C . PRO A 1 125 ? 22.915 20.831 46.727 1.00 37.75 125 PRO A C 1
ATOM 993 O O . PRO A 1 125 ? 22.839 22.027 47.001 1.00 37.75 125 PRO A O 1
ATOM 996 N N . ASP A 1 126 ? 22.834 19.883 47.662 1.00 38.66 126 ASP A N 1
ATOM 997 C CA . ASP A 1 126 ? 22.911 20.192 49.090 1.00 38.66 126 ASP A CA 1
ATOM 998 C C . ASP A 1 126 ? 24.358 20.539 49.457 1.00 38.66 126 ASP A C 1
ATOM 1000 O O . ASP A 1 126 ? 25.206 19.706 49.782 1.00 38.66 126 ASP A O 1
ATOM 1004 N N . SER A 1 127 ? 24.643 21.834 49.384 1.00 48.16 127 SER A N 1
ATOM 1005 C CA . SER A 1 127 ? 25.750 22.472 50.073 1.00 48.16 127 SER A CA 1
ATOM 1006 C C . SER A 1 12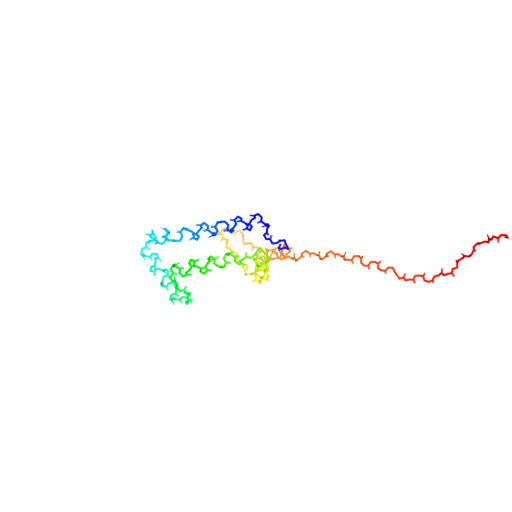7 ? 25.521 22.393 51.584 1.00 48.16 127 SER A C 1
ATOM 1008 O O . SER A 1 127 ? 24.882 23.271 52.161 1.00 48.16 127 SER A O 1
ATOM 1010 N N . ASN A 1 128 ? 26.077 21.376 52.244 1.00 38.28 128 ASN A N 1
ATOM 1011 C CA . ASN A 1 128 ? 26.317 21.446 53.682 1.00 38.28 128 ASN A CA 1
ATOM 1012 C C . ASN A 1 128 ? 27.640 20.767 54.063 1.00 38.28 128 ASN A C 1
ATOM 1014 O O . ASN A 1 128 ? 27.712 19.592 54.413 1.00 38.28 128 ASN A O 1
ATOM 1018 N N . VAL A 1 129 ? 28.711 21.557 53.974 1.00 44.47 129 VAL A N 1
ATOM 1019 C CA . VAL A 1 129 ? 30.014 21.266 54.574 1.00 44.47 129 VAL A CA 1
ATOM 1020 C C . VAL A 1 129 ? 29.897 21.474 56.083 1.00 44.47 129 VAL A C 1
ATOM 1022 O O . VAL A 1 129 ? 29.991 22.605 56.563 1.00 44.47 129 VAL A O 1
ATOM 1025 N N . LYS A 1 130 ? 29.728 20.387 56.837 1.00 44.03 130 LYS A N 1
ATOM 1026 C CA . LYS A 1 130 ? 30.096 20.310 58.258 1.00 44.03 130 LYS A CA 1
ATOM 1027 C C . LYS A 1 130 ? 30.115 18.843 58.705 1.00 44.03 130 LYS A C 1
ATOM 1029 O O . LYS A 1 130 ? 29.071 18.291 59.011 1.00 44.03 130 LYS A O 1
ATOM 1034 N N . ASP A 1 131 ? 31.280 18.204 58.699 1.00 43.78 131 ASP A N 1
ATOM 1035 C CA . ASP A 1 131 ? 31.897 17.784 59.962 1.00 43.78 131 ASP A CA 1
ATOM 1036 C C . ASP A 1 131 ? 33.290 17.183 59.745 1.00 43.78 131 ASP A C 1
ATOM 1038 O O . ASP A 1 131 ? 33.521 16.360 58.862 1.00 43.78 131 ASP A O 1
ATOM 1042 N N . VAL A 1 132 ? 34.221 17.638 60.576 1.00 47.75 132 VAL A N 1
ATOM 1043 C CA . VAL A 1 132 ? 35.588 17.132 60.724 1.00 47.75 132 VAL A CA 1
ATOM 1044 C C . VAL A 1 132 ? 35.583 16.135 61.881 1.00 47.75 132 VAL A C 1
ATOM 1046 O O . VAL A 1 132 ? 35.040 16.473 62.931 1.00 47.75 132 VAL A O 1
ATOM 1049 N N . PRO A 1 133 ? 36.276 14.988 61.779 1.00 43.66 133 PRO A N 1
ATOM 1050 C CA . PRO A 1 133 ? 36.761 14.291 62.961 1.00 43.66 133 PRO A CA 1
ATOM 1051 C C . PRO A 1 133 ? 38.301 14.307 63.067 1.00 43.66 133 PRO A C 1
ATOM 1053 O O . PRO A 1 133 ? 38.999 14.500 62.068 1.00 43.66 133 PRO A O 1
ATOM 1056 N N . PRO A 1 134 ? 38.838 14.149 64.292 1.00 39.59 134 PRO A N 1
ATOM 1057 C CA . PRO A 1 134 ? 40.205 14.514 64.650 1.00 39.59 134 PRO A CA 1
ATOM 1058 C C . PRO A 1 134 ? 41.204 13.374 64.411 1.00 39.59 134 PRO A C 1
ATOM 1060 O O . PRO A 1 134 ? 40.843 12.198 64.438 1.00 39.59 134 PRO A O 1
ATOM 1063 N N . ALA A 1 135 ? 42.484 13.721 64.282 1.00 37.62 135 ALA A N 1
ATOM 1064 C CA . ALA A 1 135 ? 43.591 12.805 64.535 1.00 37.62 135 ALA A CA 1
ATOM 1065 C C . ALA A 1 135 ? 44.760 13.568 65.177 1.00 37.62 135 ALA A C 1
ATOM 1067 O O . ALA A 1 135 ? 44.960 14.748 64.891 1.00 37.62 135 ALA A O 1
ATOM 1068 N N . ALA A 1 136 ? 45.415 12.860 66.097 1.00 37.94 136 ALA A N 1
ATOM 1069 C CA . ALA A 1 136 ? 46.400 13.281 67.092 1.00 37.94 136 ALA A CA 1
ATOM 1070 C C . ALA A 1 136 ? 47.710 13.861 66.540 1.00 37.94 136 ALA A C 1
ATOM 1072 O O . ALA A 1 136 ? 48.080 13.520 65.395 1.00 37.94 136 ALA A O 1
#

Organism: Enterobacter agglomerans (NCBI:txid549)